Protein AF-A0A2V7KDR7-F1 (afdb_monomer)

Nearest PDB structures (foldseek):
  7ri5-assembly1_A  TM=3.656E-01  e=9.333E-01  Escherichia coli
  8gtn-assembly1_A  TM=2.653E-01  e=2.746E-01  Homo sapiens
  8jyw-assembly1_A  TM=2.760E-01  e=7.067E-01  Trichoplax adhaerens

Radius of gyration: 31.07 Å; Cα contacts (8 Å, |Δi|>4): 233; chains: 1; bounding box: 56×43×83 Å

Foldseek 3Di:
DDDPQQVKDFAAPDVVLVVQQVVVCVVPVPDPDGPDDTPDIDHDADPDPPDRDPDQDKDKDKDKDKDKDWDDPDLFKIKIKMKMKIWIATDQRFDWDPVQQPDWDADPVRDTDGDTRSDDDHTDIDMDIKIKMWGDPPSPNPDIDIDIDD

Mean predicted aligned error: 8.43 Å

Sequence (150 aa):
VFYPGAQSVYVFNSLADFYTAADSYLANPARTVSPVTLRRFQYRYANIPGLTEPVQPLDVLYSGAYVQDVWQPTQNLTLTGGLRVDVPTFKNTAYDNAVADTMTFRNANGAPIHYNSGALPGANLLWSPRLGFNYDVGGTHNTQIRGGTG

Secondary structure (DSSP, 8-state):
---TTTT-EEE-SSHHHHHHHHHHHHH-TT-SS-SS--SEEE-----STT-SS------EEEEEEEEEEEEEEETTEEEEEEEEEEEEEE-S-----HHHHT--EE-TTS-EE---TT-PPPP--EEEEEEEEEEETTSSSSSEEEEEE-

Structure (mmCIF, N/CA/C/O backbone):
data_AF-A0A2V7KDR7-F1
#
_entry.id   AF-A0A2V7KDR7-F1
#
loop_
_atom_site.group_PDB
_atom_site.id
_atom_site.type_symbol
_atom_site.label_atom_id
_atom_site.label_alt_id
_atom_site.label_comp_id
_atom_site.label_asym_id
_atom_site.label_entity_id
_atom_site.label_seq_id
_atom_site.pdbx_PDB_ins_code
_atom_site.Cartn_x
_atom_site.Cartn_y
_atom_site.Cartn_z
_atom_site.occupancy
_atom_site.B_iso_or_equiv
_atom_site.auth_seq_id
_atom_site.auth_comp_id
_atom_site.auth_asym_id
_atom_site.auth_atom_id
_atom_site.pdbx_PDB_model_num
ATOM 1 N N . VAL A 1 1 ? -1.018 4.415 -16.879 1.00 61.97 1 VAL A N 1
ATOM 2 C CA . VAL A 1 1 ? 0.114 4.598 -15.932 1.00 61.97 1 VAL A CA 1
ATOM 3 C C . VAL A 1 1 ? 1.196 5.434 -16.612 1.00 61.97 1 VAL A C 1
ATOM 5 O O . VAL A 1 1 ? 1.352 5.294 -17.815 1.00 61.97 1 VAL A O 1
ATOM 8 N N . PHE A 1 2 ? 1.901 6.327 -15.906 1.00 68.12 2 PHE A N 1
ATOM 9 C CA . PHE A 1 2 ? 3.007 7.105 -16.491 1.00 68.12 2 PHE A CA 1
ATOM 10 C C . PHE A 1 2 ? 4.346 6.402 -16.230 1.00 68.12 2 PHE A C 1
ATOM 12 O O . PHE A 1 2 ? 4.739 6.253 -15.076 1.00 68.12 2 PHE A O 1
ATOM 19 N N . TYR A 1 3 ? 5.046 5.972 -17.283 1.00 73.94 3 TYR A N 1
ATOM 20 C CA . TYR A 1 3 ? 6.364 5.333 -17.191 1.00 73.94 3 TYR A CA 1
ATOM 21 C C . TYR A 1 3 ? 7.352 6.021 -18.158 1.00 73.94 3 TYR A C 1
ATOM 23 O O . TYR A 1 3 ? 7.406 5.711 -19.353 1.00 73.94 3 TYR A O 1
ATOM 31 N N . PRO A 1 4 ? 8.120 7.017 -17.669 1.00 68.12 4 PRO A N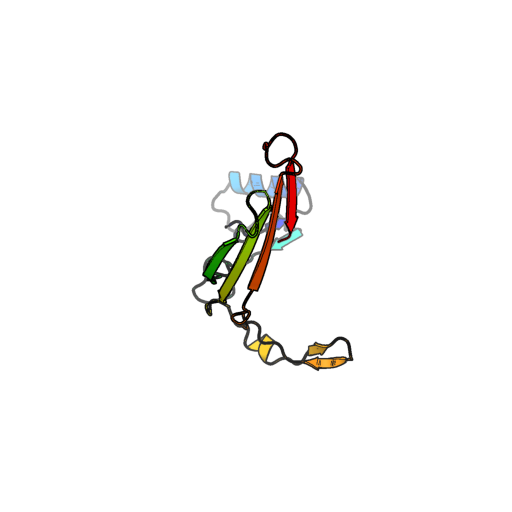 1
ATOM 32 C CA . PRO A 1 4 ? 8.936 7.876 -18.519 1.00 68.12 4 PRO A CA 1
ATOM 33 C C . PRO A 1 4 ? 10.061 7.094 -19.210 1.00 68.12 4 PRO A C 1
ATOM 35 O O . PRO A 1 4 ? 10.789 6.310 -18.592 1.00 68.12 4 PRO A O 1
ATOM 38 N N . GLY A 1 5 ? 10.229 7.357 -20.506 1.00 71.44 5 GLY A N 1
ATOM 39 C CA . GLY A 1 5 ? 11.246 6.725 -21.349 1.00 71.44 5 GLY A CA 1
ATOM 40 C C . GLY A 1 5 ? 10.772 5.514 -22.154 1.00 71.44 5 GLY A C 1
ATOM 41 O O . GLY A 1 5 ? 11.575 4.974 -22.910 1.00 71.44 5 GLY A O 1
ATOM 42 N N . ALA A 1 6 ? 9.494 5.124 -22.069 1.00 70.56 6 ALA A N 1
ATOM 43 C CA . ALA A 1 6 ? 8.913 4.166 -23.018 1.00 70.56 6 ALA A CA 1
ATOM 44 C C . ALA A 1 6 ? 8.885 4.681 -24.461 1.00 70.56 6 ALA A C 1
ATOM 46 O O . ALA A 1 6 ? 9.039 3.911 -25.401 1.00 70.56 6 ALA A O 1
ATOM 47 N N . GLN A 1 7 ? 8.765 5.998 -24.638 1.00 73.88 7 GLN A N 1
ATOM 48 C CA . GLN A 1 7 ? 8.876 6.665 -25.940 1.00 73.88 7 GLN A CA 1
ATOM 49 C C . GLN A 1 7 ? 10.316 7.102 -26.257 1.00 73.88 7 GLN A C 1
ATOM 51 O O . GLN A 1 7 ? 10.543 7.945 -27.119 1.00 73.88 7 GLN A O 1
ATOM 56 N N . SER A 1 8 ? 11.298 6.498 -25.582 1.00 85.94 8 SER A N 1
ATOM 57 C CA . SER A 1 8 ? 12.709 6.891 -25.579 1.00 85.94 8 SER A CA 1
ATOM 58 C C . SER A 1 8 ? 12.993 8.241 -24.909 1.00 85.94 8 SER A C 1
ATOM 60 O O . SER A 1 8 ? 12.114 9.072 -24.694 1.00 85.94 8 SER A O 1
ATOM 62 N N . VAL A 1 9 ? 14.255 8.455 -24.538 1.00 90.25 9 VAL A N 1
ATOM 63 C CA . VAL A 1 9 ? 14.769 9.728 -24.017 1.00 90.25 9 VAL A CA 1
ATOM 64 C C . VAL A 1 9 ? 15.900 10.199 -24.917 1.00 90.25 9 VAL A C 1
ATOM 66 O O . VAL A 1 9 ? 16.889 9.485 -25.100 1.00 90.25 9 VAL A O 1
ATOM 69 N N . TYR A 1 10 ? 15.765 11.422 -25.421 1.00 91.62 10 TYR A N 1
ATOM 70 C CA . TYR A 1 10 ? 16.745 12.087 -26.269 1.00 91.62 10 TYR A CA 1
ATOM 71 C C . TYR A 1 10 ? 17.389 13.230 -25.493 1.00 91.62 10 TYR A C 1
ATOM 73 O O . TYR A 1 10 ? 16.699 14.085 -24.940 1.00 91.62 10 TYR A O 1
ATOM 81 N N . VAL A 1 11 ? 18.717 13.243 -25.437 1.00 94.56 11 VAL A N 1
ATOM 82 C CA . VAL A 1 11 ? 19.484 14.312 -24.798 1.00 94.56 11 VAL A CA 1
ATOM 83 C C . VAL A 1 11 ? 20.486 14.853 -25.806 1.00 94.56 11 VAL A C 1
ATOM 85 O O . VAL A 1 11 ? 21.353 14.119 -26.277 1.00 94.56 11 VAL A O 1
ATOM 88 N N . PHE A 1 12 ? 20.375 16.141 -26.106 1.00 96.81 12 PHE A N 1
ATOM 89 C CA . PHE A 1 12 ? 21.250 16.865 -27.027 1.00 96.81 12 PHE A CA 1
ATOM 90 C C . PHE A 1 12 ? 22.452 17.462 -26.281 1.00 96.81 12 PHE A C 1
ATOM 92 O O . PHE A 1 12 ? 22.389 17.645 -25.060 1.00 96.81 12 PHE A O 1
ATOM 99 N N . ASN A 1 13 ? 23.554 17.740 -26.987 1.00 96.94 13 ASN A N 1
ATOM 100 C CA . ASN A 1 13 ? 24.709 18.413 -26.374 1.00 96.94 13 ASN A CA 1
ATOM 101 C C . ASN A 1 13 ? 24.453 19.910 -26.187 1.00 96.94 13 ASN A C 1
ATOM 103 O O . ASN A 1 13 ? 24.996 20.518 -25.268 1.00 96.94 13 ASN A O 1
ATOM 107 N N . SER A 1 14 ? 23.618 20.493 -27.047 1.00 97.44 14 SER A N 1
ATOM 108 C CA . SER A 1 14 ? 23.302 21.915 -27.060 1.00 97.44 14 SER A CA 1
ATOM 109 C C . SER A 1 14 ? 21.874 22.160 -27.557 1.00 97.44 14 SER A C 1
ATOM 111 O O . SER A 1 14 ? 21.230 21.273 -28.122 1.00 97.44 14 SER A O 1
ATOM 113 N N . LEU A 1 15 ? 21.380 23.387 -27.374 1.00 96.75 15 LEU A N 1
ATOM 114 C CA . LEU A 1 15 ? 20.115 23.817 -27.970 1.00 96.75 15 LEU A CA 1
ATOM 115 C C . LEU A 1 15 ? 20.216 23.936 -29.505 1.00 96.75 15 LEU A C 1
ATOM 117 O O . LEU A 1 15 ? 19.246 23.664 -30.204 1.00 96.75 15 LEU A O 1
ATOM 121 N N . ALA A 1 16 ? 21.396 24.275 -30.036 1.00 97.75 16 ALA A N 1
ATOM 122 C CA . ALA A 1 16 ? 21.635 24.325 -31.477 1.00 97.75 16 ALA A CA 1
ATOM 123 C C . ALA A 1 16 ? 21.521 22.932 -32.125 1.00 97.75 16 ALA A C 1
ATOM 125 O O . ALA A 1 16 ? 20.920 22.800 -33.192 1.00 97.75 16 ALA A O 1
ATOM 126 N N . ASP A 1 17 ? 22.015 21.884 -31.456 1.00 97.50 17 ASP A N 1
ATOM 127 C CA . ASP A 1 17 ? 21.868 20.495 -31.913 1.00 97.50 17 ASP A CA 1
ATOM 128 C C . ASP A 1 17 ? 20.388 20.091 -31.956 1.00 97.50 17 ASP A C 1
ATOM 130 O O . ASP A 1 17 ? 19.953 19.420 -32.892 1.00 97.50 17 ASP A O 1
ATOM 134 N N . PHE A 1 18 ? 19.609 20.511 -30.950 1.00 96.56 18 PHE A N 1
ATOM 135 C CA . PHE A 1 18 ? 18.169 20.263 -30.906 1.00 96.56 18 PHE A CA 1
ATOM 136 C C . PHE A 1 18 ? 17.452 20.914 -32.094 1.00 96.56 18 PHE A C 1
ATOM 138 O O . PHE A 1 18 ? 16.729 20.217 -32.806 1.00 96.56 18 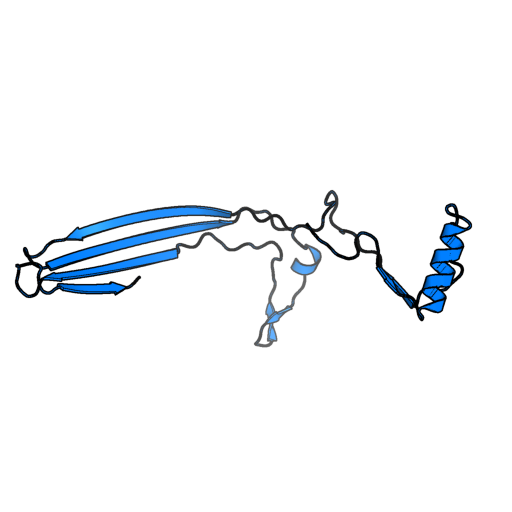PHE A O 1
ATOM 145 N N . TYR A 1 19 ? 17.690 22.205 -32.353 1.00 97.56 19 TYR A N 1
ATOM 146 C CA . TYR A 1 19 ? 17.083 22.890 -33.500 1.00 97.56 19 TYR A CA 1
ATOM 147 C C . TYR A 1 19 ? 17.510 22.262 -34.829 1.00 97.56 19 TYR A C 1
ATOM 149 O O . TYR A 1 19 ? 16.655 21.936 -35.643 1.00 97.56 19 TYR A O 1
ATOM 157 N N . THR A 1 20 ? 18.797 21.945 -35.000 1.00 97.25 20 THR A N 1
ATOM 158 C CA . THR A 1 20 ? 19.299 21.263 -36.208 1.00 97.25 20 THR A CA 1
ATOM 159 C C . THR A 1 20 ? 18.579 19.928 -36.451 1.00 97.25 20 THR A C 1
ATOM 161 O O . THR A 1 20 ? 18.177 19.608 -37.574 1.00 97.25 20 THR A O 1
ATOM 164 N N . ALA A 1 21 ? 18.369 19.132 -35.398 1.00 95.75 21 ALA A N 1
ATOM 165 C CA . ALA A 1 21 ? 17.648 17.864 -35.498 1.00 95.75 21 ALA A CA 1
ATOM 166 C C . ALA A 1 21 ? 16.146 18.039 -35.783 1.00 95.75 21 ALA A C 1
ATOM 168 O O . ALA A 1 21 ? 15.572 17.226 -36.518 1.00 95.75 21 ALA A O 1
ATOM 169 N N . ALA A 1 22 ? 15.516 19.067 -35.209 1.00 95.06 22 ALA A N 1
ATOM 170 C CA . ALA A 1 22 ? 14.103 19.378 -35.404 1.00 95.06 22 ALA A CA 1
ATOM 171 C C . ALA A 1 22 ? 13.834 19.915 -36.818 1.00 95.06 22 ALA A C 1
ATOM 173 O O . ALA A 1 22 ? 12.997 19.362 -37.530 1.00 95.06 22 ALA A O 1
ATOM 174 N N . ASP A 1 23 ? 14.608 20.900 -37.269 1.00 97.19 23 ASP A N 1
ATOM 175 C CA . ASP A 1 23 ? 14.464 21.517 -38.590 1.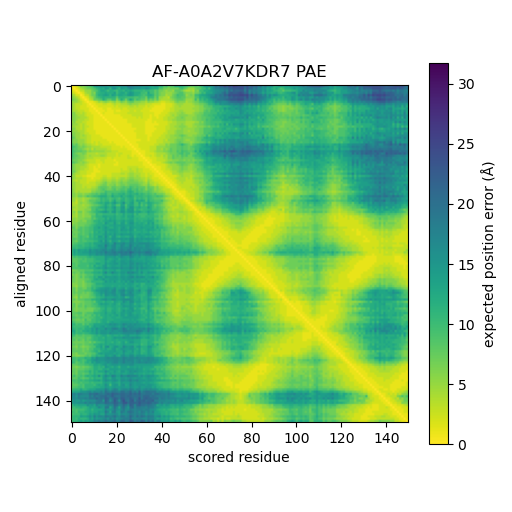00 97.19 23 ASP A CA 1
ATOM 176 C C . ASP A 1 23 ? 14.714 20.500 -39.708 1.00 97.19 23 ASP A C 1
ATOM 178 O O . ASP A 1 23 ? 13.965 20.440 -40.683 1.00 97.19 23 ASP A O 1
ATOM 182 N N . SER A 1 24 ? 15.702 19.610 -39.537 1.00 95.75 24 SER A N 1
ATOM 183 C CA . SER A 1 24 ? 15.939 18.523 -40.499 1.00 95.75 24 SER A CA 1
ATOM 184 C C . SER A 1 24 ? 14.770 17.535 -40.603 1.00 95.75 24 SER A C 1
ATOM 186 O O . SER A 1 24 ? 14.534 16.985 -41.677 1.00 95.75 24 SER A O 1
ATOM 188 N N . TYR A 1 25 ? 14.027 17.303 -39.511 1.00 94.62 25 TYR A N 1
ATOM 189 C CA . TYR A 1 25 ? 12.810 16.486 -39.539 1.00 94.62 25 TYR A CA 1
ATOM 190 C C . TYR A 1 25 ? 11.653 17.224 -40.216 1.00 94.62 25 TYR A C 1
ATOM 192 O O . TYR A 1 25 ? 10.946 16.625 -41.018 1.00 94.62 25 TYR A O 1
ATOM 200 N N . LEU A 1 26 ? 11.482 18.522 -39.944 1.00 96.31 26 LEU A N 1
ATOM 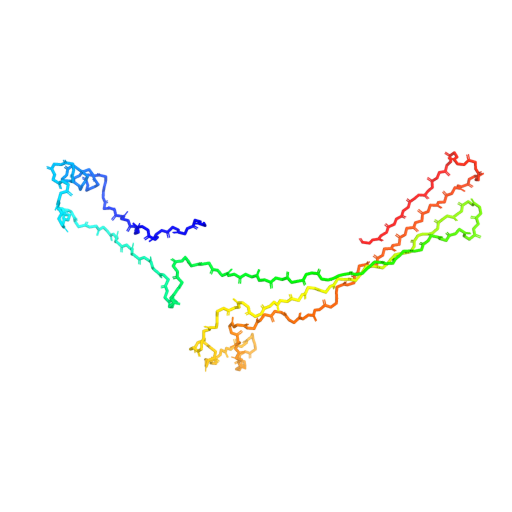201 C CA . LEU A 1 26 ? 10.452 19.333 -40.6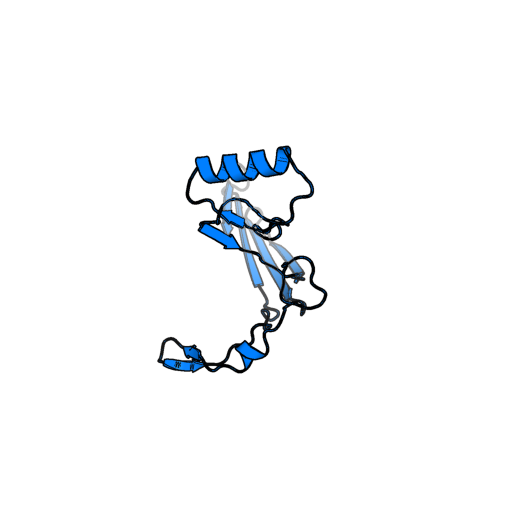00 1.00 96.31 26 LEU A CA 1
ATOM 202 C C . LEU A 1 26 ? 10.673 19.418 -42.118 1.00 96.31 26 LEU A C 1
ATOM 204 O O . LEU A 1 26 ? 9.711 19.348 -42.879 1.00 96.31 26 LEU A O 1
ATOM 208 N N . ALA A 1 27 ? 11.931 19.513 -42.558 1.00 96.94 27 ALA A N 1
ATOM 209 C CA . ALA A 1 27 ? 12.292 19.525 -43.974 1.00 96.94 27 ALA A CA 1
ATOM 210 C C . ALA A 1 27 ? 12.125 18.153 -44.656 1.00 96.94 27 ALA A C 1
ATOM 212 O O . ALA A 1 27 ? 11.805 18.090 -45.842 1.00 96.94 27 ALA A O 1
ATOM 213 N N . ASN A 1 28 ? 12.345 17.054 -43.927 1.00 96.19 28 ASN A N 1
ATOM 214 C CA . ASN A 1 28 ? 12.158 15.693 -44.428 1.00 96.19 28 ASN A CA 1
ATOM 215 C C . ASN A 1 28 ? 11.615 14.761 -43.327 1.00 96.19 28 ASN A C 1
ATOM 217 O O . ASN A 1 28 ? 12.399 14.097 -42.633 1.00 96.19 28 ASN A O 1
ATOM 221 N N . PRO A 1 29 ? 10.280 14.637 -43.208 1.00 94.12 29 PRO A N 1
ATOM 222 C CA . PRO A 1 29 ? 9.661 13.765 -42.210 1.00 94.12 29 PRO A CA 1
ATOM 223 C C . PRO A 1 29 ? 9.980 12.273 -42.394 1.00 94.12 29 PRO A C 1
ATOM 225 O O . PRO A 1 29 ? 9.841 11.499 -41.453 1.00 94.12 29 PRO A O 1
ATOM 228 N N . ALA A 1 30 ? 10.432 11.857 -43.584 1.00 95.56 30 ALA A N 1
ATOM 229 C CA . ALA A 1 30 ? 10.782 10.470 -43.892 1.00 95.56 30 ALA A CA 1
ATOM 230 C C . ALA A 1 30 ? 12.242 10.109 -43.545 1.00 95.56 30 ALA A C 1
ATOM 232 O O . ALA A 1 30 ? 12.710 9.022 -43.895 1.00 95.56 30 ALA A O 1
ATOM 233 N N . ARG A 1 31 ? 12.999 11.000 -42.885 1.00 92.25 31 ARG A N 1
ATOM 234 C CA . ARG A 1 31 ? 14.405 10.737 -42.540 1.00 92.25 31 ARG A CA 1
ATOM 235 C C . ARG A 1 31 ? 14.552 9.556 -41.574 1.00 92.25 31 ARG A C 1
ATOM 237 O O . ARG A 1 31 ? 13.848 9.462 -40.574 1.00 92.25 31 ARG A O 1
ATOM 244 N N . THR A 1 32 ? 15.543 8.703 -41.822 1.00 92.25 32 THR A N 1
ATOM 245 C CA . THR A 1 32 ? 15.858 7.538 -40.972 1.00 92.25 32 THR A CA 1
ATOM 246 C C . THR A 1 32 ? 17.030 7.775 -40.016 1.00 92.25 32 THR A C 1
ATOM 248 O O . THR A 1 32 ? 17.239 6.991 -39.094 1.00 92.25 32 THR A O 1
ATOM 251 N N . VAL A 1 33 ? 17.784 8.866 -40.195 1.00 90.62 33 VAL A N 1
ATOM 252 C CA . VAL A 1 33 ? 18.946 9.232 -39.367 1.00 90.62 33 VAL A CA 1
ATOM 253 C C . VAL A 1 33 ? 18.885 10.699 -38.937 1.00 90.62 33 VAL A C 1
ATOM 255 O O . VAL A 1 33 ? 18.261 11.534 -39.594 1.00 90.62 33 VAL A O 1
ATOM 258 N N . SER A 1 34 ? 19.489 11.010 -37.789 1.00 91.44 34 SER A N 1
ATOM 259 C CA . SER A 1 34 ? 19.652 12.379 -37.277 1.00 91.44 34 SER A CA 1
ATOM 260 C C . SER A 1 34 ? 20.938 13.000 -37.826 1.00 91.44 34 SER A C 1
ATOM 262 O O . SER A 1 34 ? 21.952 12.305 -37.844 1.00 91.44 34 SER A O 1
ATOM 264 N N . PRO A 1 35 ? 20.942 14.288 -38.225 1.00 94.81 35 PRO A N 1
ATOM 265 C CA . PRO A 1 35 ? 22.161 14.973 -38.667 1.00 94.81 35 PRO A CA 1
ATOM 266 C C . PRO A 1 35 ? 23.111 15.323 -37.511 1.00 94.81 35 PRO A C 1
ATOM 268 O O . PRO A 1 35 ? 24.246 15.720 -37.750 1.00 94.81 35 PRO A O 1
ATOM 271 N N . VAL A 1 36 ? 22.652 15.194 -36.262 1.00 96.19 36 VAL A N 1
ATOM 272 C CA . VAL A 1 36 ? 23.452 15.441 -35.055 1.00 96.19 36 VAL A CA 1
ATOM 273 C C . VAL A 1 36 ? 23.609 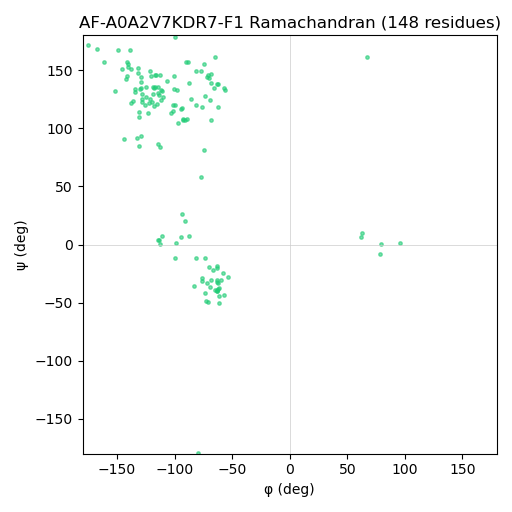14.169 -34.233 1.00 96.19 36 VAL A C 1
ATOM 275 O O . VAL A 1 36 ? 22.677 13.362 -34.127 1.00 96.19 36 VAL A O 1
ATOM 278 N N . THR A 1 37 ? 24.769 14.035 -33.592 1.00 95.06 37 THR A N 1
ATOM 279 C CA . THR A 1 37 ? 25.048 12.978 -32.616 1.00 95.06 37 THR A CA 1
ATOM 280 C C . THR A 1 37 ? 24.470 13.362 -31.259 1.00 95.06 37 THR A C 1
ATOM 282 O O . THR A 1 37 ? 24.841 14.375 -30.669 1.00 95.06 37 THR A O 1
ATOM 285 N N . LEU A 1 38 ? 23.565 12.537 -30.738 1.00 93.81 38 LEU A N 1
ATOM 286 C CA . LEU A 1 38 ? 22.958 12.752 -29.426 1.00 93.81 38 LEU A CA 1
ATOM 287 C C . LEU A 1 38 ? 23.981 12.523 -28.307 1.00 93.81 38 LEU A C 1
ATOM 289 O O . LEU A 1 38 ? 24.753 11.569 -28.355 1.00 93.81 38 LEU A O 1
ATOM 293 N N . ARG A 1 39 ? 23.906 13.328 -27.242 1.00 95.69 39 ARG A N 1
ATOM 294 C CA . ARG A 1 39 ? 24.659 13.089 -26.000 1.00 95.69 39 ARG A CA 1
ATOM 295 C C . ARG A 1 39 ? 24.230 11.785 -25.335 1.00 95.69 39 ARG A C 1
ATOM 297 O O . ARG A 1 39 ? 25.039 11.071 -24.753 1.00 95.69 39 ARG A O 1
ATOM 304 N N . ARG A 1 40 ? 22.922 11.510 -25.360 1.00 92.69 40 ARG A N 1
ATOM 305 C CA . ARG A 1 40 ? 22.342 10.283 -24.815 1.00 92.69 40 ARG A CA 1
ATOM 306 C C . ARG A 1 40 ? 21.064 9.927 -25.556 1.00 92.69 40 ARG A C 1
ATOM 308 O O . ARG A 1 40 ? 20.166 10.757 -25.682 1.00 92.69 40 ARG A O 1
ATOM 315 N N . PHE A 1 41 ? 20.977 8.666 -25.951 1.00 90.69 41 PHE A N 1
ATOM 316 C CA . PHE A 1 41 ? 19.740 8.006 -26.336 1.00 90.69 41 PHE A CA 1
ATOM 317 C C . PHE A 1 41 ? 19.461 6.899 -25.320 1.00 90.69 41 PHE A C 1
ATOM 319 O O . PHE A 1 41 ? 20.360 6.128 -24.983 1.00 90.69 41 PHE A O 1
ATOM 326 N N . GLN A 1 42 ? 18.244 6.845 -24.785 1.00 90.94 42 GLN A N 1
ATOM 327 C CA . GLN A 1 42 ? 17.813 5.746 -23.920 1.00 90.94 42 GLN A CA 1
ATOM 328 C C . GLN A 1 42 ? 16.499 5.193 -24.440 1.00 90.94 42 GLN A C 1
ATOM 330 O O . GLN A 1 42 ? 15.551 5.953 -24.608 1.00 90.94 42 GLN A O 1
ATOM 335 N N . TYR A 1 43 ? 16.438 3.879 -24.613 1.00 85.31 43 TYR A N 1
ATOM 336 C CA . TYR A 1 43 ? 15.210 3.143 -24.873 1.00 85.31 43 TYR A CA 1
ATOM 337 C C . TYR A 1 43 ? 14.965 2.183 -23.712 1.00 85.31 43 TYR A C 1
ATOM 339 O O . TYR A 1 43 ? 15.903 1.551 -23.219 1.00 85.31 43 TYR A O 1
ATOM 347 N N . ARG A 1 44 ? 13.725 2.120 -23.231 1.00 83.88 44 ARG A N 1
ATOM 348 C CA . ARG A 1 44 ? 13.328 1.265 -22.110 1.00 83.88 44 ARG A CA 1
ATOM 349 C C . ARG A 1 44 ? 12.115 0.455 -22.524 1.00 83.88 44 ARG A C 1
ATOM 351 O O . ARG A 1 44 ? 11.172 1.008 -23.079 1.00 83.88 44 ARG A O 1
ATOM 358 N N . TYR A 1 45 ? 12.142 -0.831 -22.211 1.00 81.06 45 TYR A N 1
ATOM 359 C CA . TYR A 1 45 ? 11.056 -1.763 -22.480 1.00 81.06 45 TYR A CA 1
ATOM 360 C C . TYR A 1 45 ? 10.909 -2.737 -21.308 1.00 81.06 45 TYR A C 1
ATOM 362 O O . TYR A 1 45 ? 11.845 -2.924 -20.525 1.00 81.06 45 TYR A O 1
ATOM 370 N N . ALA A 1 46 ? 9.722 -3.327 -21.167 1.00 83.31 46 ALA A N 1
ATOM 371 C CA . ALA A 1 46 ? 9.475 -4.367 -20.179 1.00 83.31 46 ALA A CA 1
ATOM 372 C C . ALA A 1 46 ? 10.139 -5.677 -20.631 1.00 83.31 46 ALA A C 1
ATOM 374 O O . ALA A 1 46 ? 9.912 -6.139 -21.745 1.00 83.31 46 ALA A O 1
ATOM 375 N N . ASN A 1 47 ? 10.949 -6.284 -19.763 1.00 83.69 47 ASN A N 1
ATOM 376 C CA . ASN A 1 47 ? 11.648 -7.542 -20.049 1.00 83.69 47 ASN A CA 1
ATOM 377 C C . ASN A 1 47 ? 10.862 -8.784 -19.574 1.00 83.69 47 ASN A C 1
ATOM 379 O O . ASN A 1 47 ? 11.450 -9.809 -19.241 1.00 83.69 47 ASN A O 1
ATOM 383 N N . ILE A 1 48 ? 9.534 -8.679 -19.481 1.00 84.38 48 ILE A N 1
ATOM 384 C CA . ILE A 1 48 ? 8.644 -9.762 -19.046 1.00 84.38 48 ILE A CA 1
ATOM 385 C C . ILE A 1 48 ? 7.745 -10.133 -20.237 1.00 84.38 48 ILE A C 1
ATOM 387 O O . ILE A 1 48 ? 7.032 -9.259 -20.737 1.00 84.38 48 ILE A O 1
ATOM 391 N N . PRO A 1 49 ? 7.765 -11.391 -20.723 1.00 84.44 49 PRO A N 1
ATOM 392 C CA . PRO A 1 49 ? 6.945 -11.808 -21.859 1.00 84.44 49 PRO A CA 1
ATOM 393 C C . PRO A 1 49 ? 5.451 -11.543 -21.637 1.00 84.44 49 PRO A C 1
ATOM 395 O O . PRO A 1 49 ? 4.903 -11.875 -20.591 1.00 84.44 49 PRO A O 1
ATOM 398 N N . GLY A 1 50 ? 4.786 -10.950 -22.632 1.00 84.69 50 GLY A N 1
ATOM 399 C CA . GLY A 1 50 ? 3.355 -10.623 -22.571 1.00 84.69 50 GLY A CA 1
ATOM 400 C C . GLY A 1 50 ? 3.010 -9.363 -21.768 1.00 84.69 50 GLY A C 1
ATOM 401 O O . GLY A 1 50 ? 1.873 -8.901 -21.845 1.00 84.69 50 GLY A O 1
ATOM 402 N N . LEU A 1 51 ? 3.972 -8.767 -21.056 1.00 84.06 51 LEU A N 1
ATOM 403 C CA . LEU A 1 51 ? 3.766 -7.536 -20.302 1.00 84.06 51 LEU A CA 1
ATOM 404 C C . LEU A 1 51 ? 4.096 -6.316 -21.173 1.00 84.06 51 LEU A C 1
ATOM 406 O O . LEU A 1 51 ? 5.258 -6.031 -21.456 1.00 84.06 51 LEU A O 1
ATOM 410 N N . THR A 1 52 ? 3.070 -5.589 -21.608 1.00 81.50 52 THR A N 1
ATOM 411 C CA . THR A 1 52 ? 3.229 -4.381 -22.437 1.00 81.50 52 THR A CA 1
ATOM 412 C C . THR A 1 52 ? 3.524 -3.135 -21.607 1.00 81.50 52 THR A C 1
ATOM 414 O O . THR A 1 52 ? 4.313 -2.287 -22.021 1.00 81.50 52 THR A O 1
ATOM 417 N N . GLU A 1 53 ? 2.934 -3.037 -20.416 1.00 83.00 53 GLU A N 1
ATOM 418 C CA . GLU A 1 53 ? 3.167 -1.950 -19.467 1.00 83.00 53 GLU A CA 1
ATOM 419 C C . GLU A 1 53 ? 3.903 -2.480 -18.233 1.00 83.00 53 GLU A C 1
ATOM 421 O O . GLU A 1 53 ? 3.468 -3.484 -17.674 1.00 83.00 53 GLU A O 1
ATOM 426 N N . PRO A 1 54 ? 4.972 -1.821 -17.749 1.00 80.38 54 PRO A N 1
ATOM 427 C CA . PRO A 1 54 ? 5.748 -2.280 -16.596 1.00 80.38 54 PRO A CA 1
ATOM 428 C C . PRO A 1 54 ? 5.018 -1.991 -15.271 1.00 80.38 54 PRO A C 1
ATOM 430 O O . PRO A 1 54 ? 5.518 -1.272 -14.406 1.00 80.38 54 PRO A O 1
ATOM 433 N N . VAL A 1 55 ? 3.803 -2.514 -15.131 1.00 83.75 55 VAL A N 1
ATOM 434 C CA . VAL A 1 55 ? 2.969 -2.414 -13.934 1.00 83.75 55 VAL A CA 1
ATOM 435 C C . VAL A 1 55 ? 3.059 -3.714 -13.148 1.00 83.75 55 VAL A C 1
ATOM 437 O O . VAL A 1 55 ? 2.956 -4.796 -13.720 1.00 83.75 55 VAL A O 1
ATOM 440 N N . GLN A 1 56 ? 3.241 -3.604 -11.833 1.00 84.25 56 GLN A N 1
ATOM 441 C CA . GLN A 1 56 ? 3.105 -4.736 -10.921 1.00 84.25 56 GLN A CA 1
ATOM 442 C C . GLN A 1 56 ? 1.661 -4.762 -10.405 1.00 84.25 56 GLN A C 1
ATOM 444 O O . GLN A 1 56 ? 1.301 -3.872 -9.627 1.00 84.25 56 GLN A O 1
ATOM 449 N N . PRO A 1 57 ? 0.816 -5.716 -10.832 1.00 86.50 57 PRO A N 1
ATOM 450 C CA . PRO A 1 57 ? -0.504 -5.874 -10.245 1.00 86.50 57 PRO A CA 1
ATOM 451 C C . PRO A 1 57 ? -0.381 -6.378 -8.803 1.00 86.50 57 PRO A C 1
ATOM 453 O O . PRO A 1 57 ? 0.424 -7.257 -8.492 1.00 86.50 57 PRO A O 1
ATOM 456 N N . LEU A 1 58 ? -1.204 -5.826 -7.914 1.00 91.06 58 LEU A N 1
ATOM 457 C CA . LEU A 1 58 ? -1.292 -6.260 -6.526 1.00 91.06 58 LEU A CA 1
ATOM 458 C C . LEU A 1 58 ? -2.754 -6.475 -6.157 1.00 91.06 58 LEU A C 1
ATOM 460 O O . LEU A 1 58 ? -3.511 -5.516 -6.007 1.00 91.06 58 LEU A O 1
ATOM 464 N N . ASP A 1 59 ? -3.120 -7.737 -5.970 1.00 92.69 59 ASP A N 1
ATOM 465 C CA . ASP A 1 59 ? -4.450 -8.118 -5.513 1.00 92.69 59 ASP A CA 1
ATOM 466 C C . ASP A 1 59 ? -4.425 -8.417 -4.015 1.00 92.69 59 ASP A C 1
ATOM 468 O O . ASP A 1 59 ? -3.764 -9.356 -3.558 1.00 92.69 59 ASP A O 1
ATOM 472 N N . VAL A 1 60 ? -5.212 -7.658 -3.253 1.00 94.75 60 VAL A N 1
ATOM 473 C CA . VAL A 1 60 ? -5.365 -7.854 -1.808 1.00 94.75 60 VAL A CA 1
ATOM 474 C C . VAL A 1 60 ? -6.838 -8.024 -1.469 1.00 94.75 60 VAL A C 1
ATOM 476 O O . VAL A 1 60 ? -7.670 -7.185 -1.814 1.00 94.75 60 VAL A O 1
ATOM 479 N N . LEU A 1 61 ? -7.162 -9.109 -0.769 1.00 95.38 61 LEU A N 1
ATOM 480 C CA . LEU A 1 61 ? -8.468 -9.308 -0.158 1.00 95.38 61 LEU A CA 1
ATOM 481 C C . LEU A 1 61 ? -8.423 -8.819 1.289 1.00 95.38 61 LEU A C 1
ATOM 483 O O . LEU A 1 61 ? -7.702 -9.383 2.109 1.00 95.38 61 LEU A O 1
ATOM 487 N N . TYR A 1 62 ? -9.228 -7.810 1.611 1.00 94.88 62 TYR A N 1
ATOM 488 C CA . TYR A 1 62 ? -9.413 -7.338 2.981 1.00 94.88 62 TYR A CA 1
ATOM 489 C C . TYR A 1 62 ? -10.674 -7.961 3.571 1.00 94.88 62 TYR A C 1
ATOM 491 O O . TYR A 1 62 ? -11.788 -7.562 3.235 1.00 94.88 62 TYR A O 1
ATOM 499 N N . SER A 1 63 ? -10.494 -8.949 4.444 1.00 96.69 63 SER A N 1
ATOM 500 C CA . SER A 1 63 ? -11.588 -9.511 5.243 1.00 96.69 63 SER A CA 1
ATOM 501 C C . SER A 1 63 ? -11.536 -8.924 6.646 1.00 96.69 63 SER A C 1
ATOM 503 O O . SER A 1 63 ? -10.448 -8.704 7.166 1.00 96.69 63 SER A O 1
ATOM 505 N N . GLY A 1 64 ? -12.678 -8.688 7.283 1.00 96.81 64 GLY A N 1
ATOM 506 C CA . GLY A 1 64 ? -12.682 -8.180 8.649 1.00 96.81 64 GLY A CA 1
ATOM 507 C C . GLY A 1 64 ? -14.003 -8.395 9.364 1.00 96.81 64 GLY A C 1
ATOM 508 O O . GLY A 1 64 ? -15.051 -8.546 8.735 1.00 96.81 64 GLY A O 1
ATOM 509 N N . ALA A 1 65 ? -13.936 -8.405 10.690 1.00 98.00 65 ALA A N 1
ATOM 510 C CA . ALA A 1 65 ? -15.083 -8.530 11.575 1.00 98.00 65 ALA A CA 1
ATOM 511 C C . ALA A 1 65 ? -15.016 -7.464 12.671 1.00 98.00 65 ALA A C 1
ATOM 513 O O . ALA A 1 65 ? -13.937 -7.057 13.109 1.00 98.00 65 ALA A O 1
ATOM 514 N N . TYR A 1 66 ? -16.185 -7.008 13.111 1.00 97.81 66 TYR A N 1
ATOM 515 C CA . TYR A 1 66 ? -16.313 -6.029 14.179 1.00 97.81 66 TYR A CA 1
ATOM 516 C C . TYR A 1 66 ? -17.391 -6.455 15.162 1.00 97.81 66 TYR A C 1
ATOM 518 O O . TYR A 1 66 ? -18.493 -6.818 14.753 1.00 97.81 66 TYR A O 1
ATOM 526 N N . VAL A 1 67 ? -17.075 -6.364 16.449 1.00 98.44 67 VAL A N 1
ATOM 527 C CA . VAL A 1 67 ? -18.032 -6.523 17.540 1.00 98.44 67 VAL A CA 1
ATOM 528 C C . VAL A 1 67 ? -17.892 -5.343 18.491 1.00 98.44 67 VAL A C 1
ATOM 530 O O . VAL A 1 67 ? -16.782 -4.881 18.757 1.00 98.44 67 VAL A O 1
ATOM 533 N N . GLN A 1 68 ? -19.016 -4.840 18.986 1.00 98.44 68 GLN A N 1
ATOM 534 C CA . GLN A 1 68 ? -19.054 -3.799 20.001 1.00 98.44 68 GLN A CA 1
ATOM 535 C C . GLN A 1 68 ? -20.193 -4.079 20.964 1.00 98.44 68 GLN A C 1
ATOM 537 O O . GLN A 1 68 ? -21.274 -4.480 20.538 1.00 98.44 68 GLN A O 1
ATOM 542 N N . ASP A 1 69 ? -19.944 -3.801 22.233 1.00 98.38 69 ASP A N 1
ATOM 543 C CA . ASP A 1 69 ? -20.948 -3.769 23.276 1.00 98.38 69 ASP A CA 1
ATOM 544 C C . ASP A 1 69 ? -20.982 -2.391 23.948 1.00 98.38 69 ASP A C 1
ATOM 546 O O . ASP A 1 69 ? -19.973 -1.673 24.018 1.00 98.38 69 ASP A O 1
ATOM 550 N N . VAL A 1 70 ? -22.169 -2.019 24.417 1.00 98.25 70 VAL A N 1
ATOM 551 C CA . VAL A 1 70 ? -22.405 -0.803 25.191 1.00 98.25 70 VAL A CA 1
ATOM 552 C C . VAL A 1 70 ? -23.032 -1.221 26.506 1.00 98.25 70 VAL A C 1
ATOM 554 O O . VAL A 1 70 ? -24.173 -1.673 26.557 1.00 98.25 70 VAL A O 1
ATOM 557 N N . TRP A 1 71 ? -22.284 -1.020 27.579 1.00 98.12 71 TRP A N 1
ATOM 558 C CA . TRP A 1 71 ? -22.679 -1.413 28.915 1.00 98.12 71 TRP A CA 1
ATOM 559 C C . TRP A 1 71 ? -22.967 -0.187 29.775 1.00 98.12 71 TRP A C 1
ATOM 561 O O . TRP A 1 71 ? -22.182 0.758 29.833 1.00 98.12 71 TRP A O 1
ATOM 571 N N . GLN A 1 72 ? -24.099 -0.212 30.471 1.00 97.56 72 GLN A N 1
ATOM 572 C CA . GLN A 1 72 ? -24.496 0.815 31.428 1.00 97.56 72 GLN A CA 1
ATOM 573 C C . GLN A 1 72 ? -24.499 0.219 32.838 1.00 97.56 72 GLN A C 1
ATOM 575 O O . GLN A 1 72 ? -25.541 -0.242 33.305 1.00 97.56 72 GLN A O 1
ATOM 580 N N . PRO A 1 73 ? -23.340 0.171 33.524 1.00 94.81 73 PRO A N 1
ATOM 581 C CA . PRO A 1 73 ? -23.266 -0.326 34.900 1.00 94.81 73 PRO A CA 1
ATOM 582 C C . PRO A 1 73 ? -24.138 0.473 35.873 1.00 94.81 73 PRO A C 1
ATOM 584 O O . PRO A 1 73 ? -24.622 -0.070 36.863 1.00 94.81 73 PRO A O 1
ATOM 587 N N . THR A 1 74 ? -24.325 1.766 35.605 1.00 95.31 74 THR A N 1
ATOM 588 C CA . THR A 1 74 ? -25.178 2.672 36.376 1.00 95.31 74 THR A CA 1
ATOM 589 C C . THR A 1 74 ? -25.958 3.572 35.420 1.00 95.31 74 THR A C 1
ATOM 591 O O . THR A 1 74 ? -25.630 3.680 34.240 1.00 95.31 74 THR A O 1
ATOM 594 N N . GLN A 1 75 ? -26.973 4.276 35.926 1.00 94.12 75 GLN A N 1
ATOM 595 C CA . GLN A 1 75 ? -27.772 5.209 35.117 1.00 94.12 75 GLN A CA 1
ATOM 596 C C . GLN A 1 75 ? -26.962 6.396 34.569 1.00 94.12 75 GLN A C 1
ATOM 598 O O . GLN A 1 75 ? -27.385 7.037 33.613 1.00 94.12 75 GLN A O 1
ATOM 603 N N . ASN A 1 76 ? -25.809 6.690 35.170 1.00 96.44 76 ASN A N 1
ATOM 604 C CA . ASN A 1 76 ? -24.974 7.839 34.842 1.00 96.44 76 ASN A CA 1
ATOM 605 C C . ASN A 1 76 ? -23.605 7.466 34.249 1.00 96.44 76 ASN A C 1
ATOM 607 O O . ASN A 1 76 ? -22.794 8.353 33.994 1.00 96.44 76 ASN A O 1
ATOM 611 N N . LEU A 1 77 ? -23.334 6.180 34.011 1.00 97.19 77 LEU A N 1
ATOM 612 C CA . LEU A 1 77 ? -22.095 5.711 33.395 1.00 97.19 77 LEU A CA 1
ATOM 613 C C . LEU A 1 77 ? -22.416 4.790 32.223 1.00 97.19 77 LEU A C 1
ATOM 615 O O . LEU A 1 77 ? -23.067 3.763 32.380 1.00 97.19 77 LEU A O 1
ATOM 619 N N . THR A 1 78 ? -21.913 5.147 31.048 1.00 98.06 78 THR A N 1
ATOM 620 C CA . THR A 1 78 ? -21.908 4.293 29.861 1.00 98.06 78 THR A CA 1
ATOM 621 C C . THR A 1 78 ? -20.471 3.944 29.513 1.00 98.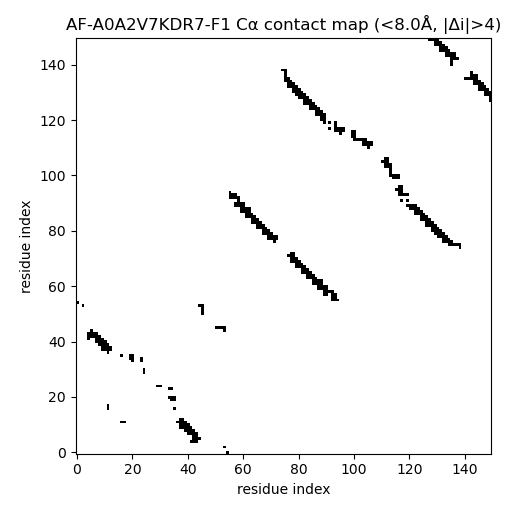06 78 THR A C 1
ATOM 623 O O . THR A 1 78 ? -19.624 4.829 29.388 1.00 98.06 78 THR A O 1
ATOM 626 N N . LEU A 1 79 ? -20.203 2.659 29.338 1.00 98.38 79 LEU A N 1
ATOM 627 C CA . LEU A 1 79 ? -18.936 2.112 28.881 1.00 98.38 79 LEU A CA 1
ATOM 628 C C . LEU A 1 79 ? -19.157 1.467 27.516 1.00 98.38 79 LEU A C 1
ATOM 630 O O . LEU A 1 79 ? -20.126 0.741 27.316 1.00 98.38 79 LEU A O 1
ATOM 634 N N . THR A 1 80 ? -18.254 1.721 26.580 1.00 98.44 80 THR A N 1
ATOM 635 C CA . THR A 1 80 ? -18.294 1.130 25.242 1.00 98.44 80 THR A CA 1
ATOM 636 C C . THR A 1 80 ? -17.025 0.326 25.035 1.00 98.44 80 THR A C 1
ATOM 638 O O . THR A 1 80 ? -15.924 0.871 25.133 1.00 98.44 80 THR A O 1
ATOM 641 N N . GLY A 1 81 ? -17.174 -0.961 24.733 1.00 98.38 81 GLY A N 1
ATOM 642 C CA . GLY A 1 81 ? -16.067 -1.849 24.391 1.00 98.38 81 GLY A CA 1
ATOM 643 C C . GLY A 1 81 ? -16.254 -2.389 22.984 1.00 98.38 81 GLY A C 1
ATOM 644 O O . GLY A 1 81 ? -17.321 -2.896 22.657 1.00 98.38 81 GLY A O 1
ATOM 645 N N . GLY A 1 82 ? -15.235 -2.285 22.140 1.00 98.50 82 GLY A N 1
ATOM 646 C CA . GLY A 1 82 ? -15.272 -2.805 20.778 1.00 98.50 82 GLY A CA 1
ATOM 647 C C . GLY A 1 82 ? -13.974 -3.487 20.384 1.00 98.50 82 GLY A C 1
ATOM 648 O O . GLY A 1 82 ? -12.895 -3.127 20.851 1.00 98.50 82 GLY A O 1
ATOM 649 N N . LEU A 1 83 ? -14.074 -4.462 19.488 1.00 98.38 83 LEU A N 1
ATOM 650 C CA . LEU A 1 83 ? -12.929 -5.120 18.880 1.00 98.38 83 LEU A CA 1
ATOM 651 C C . LEU A 1 83 ? -13.168 -5.279 17.385 1.00 98.38 83 LEU A C 1
ATOM 653 O O . LEU A 1 83 ? -14.154 -5.883 16.958 1.00 98.38 83 LEU A O 1
ATOM 657 N N . ARG A 1 84 ? -12.247 -4.736 16.588 1.00 98.06 84 ARG A N 1
ATOM 658 C CA . ARG A 1 84 ? -12.159 -5.019 15.155 1.00 98.06 84 ARG A CA 1
ATOM 659 C C . ARG A 1 84 ? -10.964 -5.916 14.884 1.00 98.06 84 ARG A C 1
ATOM 661 O O . ARG A 1 84 ? -9.903 -5.723 15.476 1.00 98.06 84 ARG A O 1
ATOM 668 N N . VAL A 1 85 ? -11.155 -6.861 13.976 1.00 98.00 85 VAL A N 1
ATOM 669 C CA . VAL A 1 85 ? -10.094 -7.719 13.458 1.00 98.00 85 VAL A CA 1
ATOM 670 C C . VAL A 1 85 ? -10.136 -7.662 11.943 1.00 98.00 85 VAL A C 1
ATOM 672 O O . VAL A 1 85 ? -11.183 -7.932 11.357 1.00 98.00 85 VAL A O 1
ATOM 675 N N . ASP A 1 86 ? -9.015 -7.319 11.320 1.00 97.56 86 ASP A N 1
ATOM 676 C CA . ASP A 1 86 ? -8.844 -7.314 9.867 1.00 97.56 86 ASP A CA 1
ATOM 677 C C . ASP A 1 86 ? -7.776 -8.337 9.455 1.00 97.56 86 ASP A C 1
ATOM 679 O O . ASP A 1 86 ? -6.798 -8.561 10.166 1.00 97.56 86 ASP A O 1
ATOM 683 N N . VAL A 1 87 ? -7.961 -8.964 8.296 1.00 97.31 87 VAL A N 1
ATOM 684 C CA . VAL A 1 87 ? -7.059 -9.958 7.704 1.00 97.31 87 VAL A CA 1
ATOM 685 C C . VAL A 1 87 ? -6.834 -9.600 6.235 1.00 97.31 87 VAL A C 1
ATOM 687 O O . VAL A 1 87 ? -7.615 -10.018 5.370 1.00 97.31 87 VAL A O 1
ATOM 690 N N . PRO A 1 88 ? -5.794 -8.810 5.916 1.00 96.00 88 PRO A N 1
ATOM 691 C CA . PRO A 1 88 ? -5.348 -8.650 4.542 1.00 96.00 88 PRO A CA 1
ATOM 692 C C . PRO A 1 88 ? -4.721 -9.958 4.051 1.00 96.00 88 PRO A C 1
ATOM 694 O O . PRO A 1 88 ? -3.785 -10.481 4.656 1.00 96.00 88 PRO A O 1
ATOM 697 N N . THR A 1 89 ? -5.231 -10.482 2.942 1.00 95.12 89 THR A N 1
ATOM 698 C CA . THR A 1 89 ? -4.686 -11.663 2.265 1.00 95.12 89 THR A CA 1
ATOM 699 C C . THR A 1 89 ? -4.225 -11.269 0.871 1.00 95.12 89 THR A C 1
ATOM 701 O O . THR A 1 89 ? -5.023 -10.808 0.054 1.00 95.12 89 THR A O 1
ATOM 704 N N . PHE A 1 90 ? -2.936 -11.448 0.600 1.00 93.88 90 PHE A N 1
ATOM 705 C CA . PHE A 1 90 ? -2.326 -11.136 -0.687 1.00 93.88 90 PHE A CA 1
ATOM 706 C C . PHE A 1 90 ? -2.480 -12.331 -1.627 1.00 93.88 90 PHE A C 1
ATOM 708 O O . PHE A 1 90 ? -2.092 -13.449 -1.281 1.00 93.88 90 PHE A O 1
ATOM 715 N N . LYS A 1 91 ? -3.056 -12.119 -2.813 1.00 91.06 91 LYS A N 1
ATOM 716 C CA . LYS A 1 91 ? -3.031 -13.150 -3.860 1.00 91.06 91 LYS A CA 1
ATOM 717 C C . LYS A 1 91 ? -1.635 -13.222 -4.466 1.00 91.06 91 LYS A C 1
ATOM 719 O O . LYS A 1 91 ? -0.914 -12.230 -4.472 1.00 91.06 91 LYS A O 1
ATOM 724 N N . ASN A 1 92 ? -1.281 -14.370 -5.039 1.00 87.94 92 ASN A N 1
ATOM 725 C CA . ASN A 1 92 ? -0.001 -14.529 -5.722 1.00 87.94 92 ASN A CA 1
ATOM 726 C C . ASN A 1 92 ? 0.002 -13.811 -7.086 1.00 87.94 92 ASN A C 1
ATOM 728 O O . ASN A 1 92 ? -0.244 -14.432 -8.118 1.00 87.94 92 ASN A O 1
ATOM 732 N N . THR A 1 93 ? 0.229 -12.497 -7.073 1.00 89.88 93 THR A N 1
ATOM 733 C CA . THR A 1 93 ? 0.369 -11.658 -8.278 1.00 89.88 93 THR A CA 1
ATOM 734 C C . THR A 1 93 ? 1.787 -11.131 -8.473 1.00 89.88 93 THR A C 1
ATOM 736 O O . THR A 1 93 ? 2.011 -10.298 -9.347 1.00 89.88 93 THR A O 1
ATOM 739 N N . ALA A 1 94 ? 2.745 -11.578 -7.659 1.00 88.56 94 ALA A N 1
ATOM 740 C CA . ALA A 1 94 ? 4.121 -11.131 -7.769 1.00 88.56 94 ALA A CA 1
ATOM 741 C C . ALA A 1 94 ? 4.803 -11.720 -9.014 1.00 88.56 94 ALA A C 1
ATOM 743 O O . ALA A 1 94 ? 4.583 -12.870 -9.389 1.00 88.56 94 ALA A O 1
ATOM 744 N N . TYR A 1 95 ? 5.668 -10.920 -9.633 1.00 88.81 95 TYR A N 1
ATOM 745 C CA . TYR A 1 95 ? 6.595 -11.383 -10.663 1.00 88.81 95 TYR A CA 1
ATOM 746 C C . TYR A 1 95 ? 7.897 -11.840 -10.006 1.00 88.81 95 TYR A C 1
ATOM 748 O O . TYR A 1 95 ? 8.679 -11.005 -9.550 1.00 88.81 95 TYR A O 1
ATOM 756 N N . ASP A 1 96 ? 8.118 -13.153 -9.982 1.00 88.75 96 ASP A N 1
ATOM 757 C CA . ASP A 1 96 ? 9.353 -13.759 -9.482 1.00 88.75 96 ASP A CA 1
ATOM 758 C C . ASP A 1 96 ? 10.553 -13.460 -10.387 1.00 88.75 96 ASP A C 1
ATOM 760 O O . ASP A 1 96 ? 10.459 -13.419 -11.620 1.00 88.75 96 ASP A O 1
ATOM 764 N N . ASN A 1 97 ? 11.719 -13.327 -9.764 1.00 89.69 97 ASN A N 1
ATOM 765 C CA . ASN A 1 97 ? 13.013 -13.272 -10.421 1.00 89.69 97 ASN A CA 1
ATOM 766 C C . ASN A 1 97 ? 13.840 -14.499 -10.027 1.00 89.69 97 ASN A C 1
ATOM 768 O O . ASN A 1 97 ? 14.705 -14.436 -9.153 1.00 89.69 97 ASN A O 1
ATOM 772 N N . ALA A 1 98 ? 13.637 -15.587 -10.773 1.00 90.44 98 ALA A N 1
ATOM 773 C CA . ALA A 1 98 ? 14.306 -16.866 -10.543 1.00 90.44 98 ALA A CA 1
ATOM 774 C C . ALA A 1 98 ? 15.842 -16.768 -10.487 1.00 90.44 98 ALA A C 1
ATOM 776 O O . ALA A 1 98 ? 16.487 -17.568 -9.816 1.00 90.44 98 ALA A O 1
ATOM 777 N N . VAL A 1 99 ? 16.450 -15.791 -11.174 1.00 91.31 99 VAL A N 1
ATOM 778 C CA . VAL A 1 99 ? 17.902 -15.583 -11.107 1.00 91.31 99 VAL A CA 1
ATOM 779 C C . VAL A 1 99 ? 18.286 -14.992 -9.751 1.00 91.31 99 VAL A C 1
ATOM 781 O O . VAL A 1 99 ? 19.187 -15.518 -9.101 1.00 91.31 99 VAL A O 1
ATOM 784 N N . ALA A 1 100 ? 17.599 -13.938 -9.302 1.00 91.12 100 ALA A N 1
ATOM 785 C CA . ALA A 1 100 ? 17.854 -13.320 -8.000 1.00 91.12 100 ALA A CA 1
ATOM 786 C C . ALA A 1 100 ? 17.605 -14.299 -6.842 1.00 91.12 100 ALA A C 1
ATOM 788 O O . ALA A 1 100 ? 18.394 -14.330 -5.899 1.00 91.12 100 ALA A O 1
ATOM 789 N N . ASP A 1 101 ? 16.578 -15.143 -6.952 1.00 93.31 101 ASP A N 1
ATOM 790 C CA . ASP A 1 101 ? 16.217 -16.111 -5.909 1.00 93.31 101 ASP A CA 1
ATOM 791 C C . ASP A 1 101 ? 17.276 -17.212 -5.719 1.00 93.31 101 ASP A C 1
ATOM 793 O O . ASP A 1 101 ? 17.378 -17.814 -4.650 1.00 93.31 101 ASP A O 1
ATOM 797 N N . THR A 1 102 ? 18.118 -17.457 -6.732 1.00 95.06 102 THR A N 1
ATOM 798 C CA . THR A 1 102 ? 19.246 -18.405 -6.626 1.00 95.06 102 THR A CA 1
ATOM 799 C C . THR A 1 102 ? 20.481 -17.801 -5.956 1.00 95.06 102 THR A C 1
ATOM 801 O O . THR A 1 102 ? 21.415 -18.527 -5.608 1.00 95.06 102 THR A O 1
ATOM 804 N N . MET A 1 103 ? 20.518 -16.478 -5.770 1.00 95.88 103 MET A N 1
ATOM 805 C CA . MET A 1 103 ? 21.684 -15.790 -5.223 1.00 95.88 103 MET A CA 1
ATOM 806 C C . MET A 1 103 ? 21.735 -15.879 -3.695 1.00 95.88 103 MET A C 1
ATOM 808 O O . MET A 1 103 ? 20.717 -15.889 -3.003 1.00 95.88 103 MET A O 1
ATOM 812 N N . THR A 1 104 ? 22.956 -15.878 -3.159 1.00 96.88 104 THR A N 1
ATOM 813 C CA . THR A 1 104 ? 23.213 -15.726 -1.724 1.00 96.88 104 THR A CA 1
ATOM 814 C C . THR A 1 104 ? 23.655 -14.299 -1.432 1.00 96.88 104 THR A C 1
ATOM 816 O O . THR A 1 104 ? 24.687 -13.836 -1.920 1.00 96.88 104 THR A O 1
ATOM 819 N N . PHE A 1 105 ? 22.894 -13.614 -0.587 1.00 95.19 105 PHE A N 1
ATOM 820 C CA . PHE A 1 105 ? 23.214 -12.289 -0.066 1.00 95.19 105 PHE A CA 1
ATOM 821 C C . PHE A 1 105 ? 23.799 -12.398 1.344 1.00 95.19 105 PHE A C 1
ATOM 823 O O . PHE A 1 105 ? 23.922 -13.488 1.904 1.00 95.19 105 PHE A O 1
ATOM 830 N N . ARG A 1 106 ? 24.165 -11.262 1.943 1.00 97.00 106 ARG A N 1
ATOM 831 C CA . ARG A 1 106 ? 24.617 -11.190 3.338 1.00 97.00 106 ARG A CA 1
ATOM 832 C C . ARG A 1 106 ? 23.669 -10.324 4.153 1.00 97.00 106 ARG A C 1
ATOM 834 O O . ARG A 1 106 ? 23.280 -9.250 3.701 1.00 97.00 106 ARG A O 1
ATOM 841 N N . ASN A 1 107 ? 23.303 -10.788 5.342 1.00 95.56 107 ASN A N 1
ATOM 842 C CA . ASN A 1 107 ? 22.529 -9.993 6.293 1.00 95.56 107 ASN A CA 1
ATOM 843 C C . ASN A 1 107 ? 23.428 -8.996 7.055 1.00 95.56 107 ASN A C 1
ATOM 845 O O . ASN A 1 107 ? 24.641 -8.949 6.847 1.00 95.56 107 ASN A O 1
ATOM 849 N N . ALA A 1 108 ? 22.837 -8.218 7.968 1.00 95.44 108 ALA A N 1
ATOM 850 C CA . ALA A 1 108 ? 23.550 -7.209 8.761 1.00 95.44 108 ALA A CA 1
ATOM 851 C C . ALA A 1 108 ? 24.724 -7.771 9.592 1.00 95.44 108 ALA A C 1
ATOM 853 O O . ALA A 1 108 ? 25.672 -7.048 9.877 1.00 95.44 108 ALA A O 1
ATOM 854 N N . ASN A 1 109 ? 24.695 -9.065 9.926 1.00 96.69 109 ASN A N 1
ATOM 855 C CA . ASN A 1 109 ? 25.751 -9.752 10.676 1.00 96.69 109 ASN A CA 1
ATOM 856 C C . ASN A 1 109 ? 26.768 -10.456 9.755 1.00 96.69 109 ASN A C 1
ATOM 858 O O . ASN A 1 109 ? 27.620 -11.205 10.227 1.00 96.69 109 ASN A O 1
ATOM 862 N N . GLY A 1 110 ? 26.668 -10.269 8.434 1.00 95.81 110 GLY A N 1
ATOM 863 C CA . GLY A 1 110 ? 27.552 -10.876 7.438 1.00 95.81 110 GLY A CA 1
ATOM 864 C C . GLY A 1 110 ? 27.251 -12.340 7.094 1.00 95.81 110 GLY A C 1
ATOM 865 O O . GLY A 1 110 ? 27.956 -12.906 6.251 1.00 95.81 110 GLY A O 1
ATOM 866 N N . ALA A 1 111 ? 26.221 -12.940 7.702 1.00 97.12 111 ALA A N 1
ATOM 867 C CA . ALA A 1 111 ? 25.809 -14.322 7.463 1.00 97.12 111 ALA A CA 1
ATOM 868 C C . ALA A 1 111 ? 25.025 -14.460 6.141 1.00 97.12 111 ALA A C 1
ATOM 870 O O . ALA A 1 111 ? 24.342 -13.507 5.744 1.00 97.12 111 ALA A O 1
ATOM 871 N N . PRO A 1 112 ? 25.114 -15.619 5.455 1.00 96.62 112 PRO A N 1
ATOM 872 C CA . PRO A 1 112 ? 24.406 -15.850 4.201 1.00 96.62 112 PRO A CA 1
ATOM 873 C C . PRO A 1 112 ? 22.885 -15.795 4.398 1.00 96.62 112 PRO A C 1
ATOM 875 O O . PRO A 1 112 ? 22.359 -16.322 5.377 1.00 96.62 112 PRO A O 1
ATOM 878 N N . ILE A 1 113 ? 22.181 -15.164 3.459 1.00 96.25 113 ILE A N 1
ATOM 879 C CA . ILE A 1 113 ? 20.717 -15.090 3.415 1.00 96.25 113 ILE A CA 1
ATOM 880 C C . ILE A 1 113 ? 20.229 -15.210 1.970 1.00 96.25 113 ILE A C 1
ATOM 882 O O . ILE A 1 113 ? 20.876 -14.719 1.045 1.00 96.25 113 ILE A O 1
ATOM 886 N N . HIS A 1 114 ? 19.085 -15.860 1.789 1.00 94.50 114 HIS A N 1
ATOM 887 C CA . HIS A 1 114 ? 18.387 -15.978 0.513 1.00 94.50 114 HIS A CA 1
ATOM 888 C C . HIS A 1 114 ? 17.071 -15.206 0.586 1.00 94.50 114 HIS A C 1
ATOM 890 O O . HIS A 1 114 ? 16.440 -15.159 1.644 1.00 94.50 114 HIS A O 1
ATOM 896 N N . TYR A 1 115 ? 16.658 -14.620 -0.534 1.00 92.38 115 TYR A N 1
ATOM 897 C CA . TYR A 1 115 ? 15.376 -13.934 -0.657 1.00 92.38 115 TYR A CA 1
ATOM 898 C C . TYR A 1 115 ? 14.549 -14.604 -1.747 1.00 92.38 115 TYR A C 1
ATOM 900 O O . TYR A 1 115 ? 15.101 -15.060 -2.741 1.00 92.38 115 TYR A O 1
ATOM 908 N N . ASN A 1 116 ? 13.237 -14.648 -1.536 1.00 91.69 116 ASN A N 1
ATOM 909 C CA . ASN A 1 116 ? 12.265 -14.984 -2.565 1.00 91.69 116 ASN A CA 1
ATOM 910 C C . ASN A 1 116 ? 11.623 -13.667 -3.019 1.00 91.69 116 ASN A C 1
ATOM 912 O O . ASN A 1 116 ? 10.960 -12.992 -2.227 1.00 91.69 116 ASN A O 1
ATOM 916 N N . SER A 1 117 ? 11.878 -13.286 -4.264 1.00 90.69 117 SER A N 1
ATOM 917 C CA . SER A 1 117 ? 11.436 -12.024 -4.856 1.00 90.69 117 SER A CA 1
ATOM 918 C C . SER A 1 117 ? 9.926 -11.949 -5.112 1.00 90.69 117 SER A C 1
ATOM 920 O O . SER A 1 117 ? 9.383 -10.843 -5.177 1.00 90.69 117 SER A O 1
ATOM 922 N N . GLY A 1 118 ? 9.236 -13.086 -5.173 1.00 91.12 118 GLY A N 1
ATOM 923 C CA . GLY A 1 118 ? 7.784 -13.209 -5.272 1.00 91.12 118 GLY A CA 1
ATOM 924 C C . GLY A 1 118 ? 7.082 -13.495 -3.947 1.00 91.12 118 GLY A C 1
ATOM 925 O O . GLY A 1 118 ? 5.856 -13.621 -3.916 1.00 91.12 118 GLY A O 1
ATOM 926 N N . ALA A 1 119 ? 7.812 -13.577 -2.830 1.00 91.38 119 ALA A N 1
ATOM 927 C CA . ALA A 1 119 ? 7.204 -13.772 -1.520 1.00 91.38 119 ALA A CA 1
ATOM 928 C C . ALA A 1 119 ? 6.407 -12.529 -1.095 1.00 91.38 119 ALA A C 1
ATOM 930 O O . ALA A 1 119 ? 6.963 -11.500 -0.706 1.00 91.38 119 ALA A O 1
ATOM 931 N N . LEU A 1 120 ? 5.081 -12.648 -1.130 1.00 91.62 120 LEU A N 1
ATOM 932 C CA . LEU A 1 120 ? 4.161 -11.648 -0.595 1.00 91.62 120 LEU A CA 1
ATOM 933 C C . LEU A 1 120 ? 3.877 -11.899 0.895 1.00 91.62 120 LEU A C 1
ATOM 935 O O . LEU A 1 120 ? 4.028 -13.029 1.370 1.00 91.62 120 LEU A O 1
ATOM 939 N N . PRO A 1 121 ? 3.459 -10.868 1.655 1.00 89.94 121 PRO A N 1
ATOM 940 C CA . PRO A 1 121 ? 3.127 -11.040 3.062 1.00 89.94 121 PRO A CA 1
ATOM 941 C C . PRO A 1 121 ? 2.044 -12.107 3.264 1.00 89.94 121 PRO A C 1
ATOM 943 O O . PRO A 1 121 ? 1.022 -12.115 2.576 1.00 89.94 121 PRO A O 1
ATOM 946 N N . GLY A 1 122 ? 2.255 -12.988 4.242 1.00 89.19 122 GLY A N 1
ATOM 947 C CA . GLY A 1 122 ? 1.225 -13.924 4.688 1.00 89.19 122 GLY A CA 1
ATOM 948 C C . GLY A 1 122 ? 0.028 -13.205 5.318 1.00 89.19 122 GLY A C 1
ATOM 949 O O . GLY A 1 122 ? 0.127 -12.049 5.737 1.00 89.19 122 GLY A O 1
ATOM 950 N N . ALA A 1 123 ? -1.105 -13.906 5.403 1.00 90.50 123 ALA A N 1
ATOM 951 C CA . ALA A 1 123 ? -2.287 -13.394 6.087 1.00 90.50 123 ALA A CA 1
ATOM 952 C C . ALA A 1 123 ? -1.979 -13.176 7.576 1.00 90.50 123 ALA A C 1
ATOM 954 O O . ALA A 1 123 ? -1.660 -14.120 8.297 1.00 90.50 123 ALA A O 1
ATOM 955 N N . ASN A 1 124 ? -2.087 -11.926 8.027 1.00 91.12 124 ASN A N 1
ATOM 956 C CA . ASN A 1 124 ? -1.845 -11.532 9.411 1.00 91.12 124 ASN A CA 1
ATOM 957 C C . ASN A 1 124 ? -3.117 -10.941 10.015 1.00 91.12 124 ASN A C 1
ATOM 959 O O . ASN A 1 124 ? -3.777 -10.117 9.385 1.00 91.12 124 ASN A O 1
ATOM 963 N N . LEU A 1 125 ? -3.441 -11.341 11.245 1.00 95.44 125 LEU A N 1
ATOM 964 C CA . LEU A 1 125 ? -4.542 -10.756 12.007 1.00 95.44 125 LEU A CA 1
ATOM 965 C C . LEU A 1 125 ? -4.115 -9.389 12.549 1.00 95.44 125 LEU A C 1
ATOM 967 O O . LEU A 1 125 ? -3.176 -9.291 13.341 1.00 95.44 125 LEU A O 1
ATOM 971 N N . LEU A 1 126 ? -4.822 -8.343 12.135 1.00 96.69 126 LEU A N 1
ATOM 972 C CA . LEU A 1 126 ? -4.653 -6.978 12.613 1.00 96.69 126 LEU A CA 1
ATOM 973 C C . LEU A 1 126 ? -5.761 -6.674 13.617 1.00 96.69 126 LEU A C 1
ATOM 975 O O . LEU A 1 126 ? -6.939 -6.655 13.267 1.00 96.69 126 LEU A O 1
ATOM 979 N N . TRP A 1 127 ? -5.382 -6.454 14.872 1.00 97.31 127 TRP A N 1
ATOM 980 C CA . TRP A 1 127 ? -6.318 -6.200 15.962 1.00 97.31 127 TRP A CA 1
ATOM 981 C C . TRP A 1 127 ? -6.439 -4.700 16.218 1.00 97.31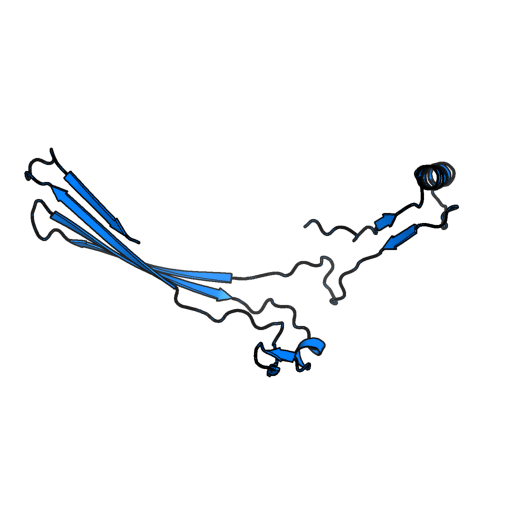 127 TRP A C 1
ATOM 983 O O . TRP A 1 127 ? -5.436 -3.999 16.336 1.00 97.31 127 TRP A O 1
ATOM 993 N N . SER A 1 128 ? -7.669 -4.208 16.342 1.00 97.88 128 SER A N 1
ATOM 994 C CA . SER A 1 128 ? -7.960 -2.813 16.684 1.00 97.88 128 SER A CA 1
ATOM 995 C C . SER A 1 128 ? -8.992 -2.764 17.817 1.00 97.88 128 SER A C 1
ATOM 997 O O . SER A 1 128 ? -10.202 -2.709 17.550 1.00 97.88 128 SER A O 1
ATOM 999 N N . PRO A 1 129 ? -8.542 -2.865 19.084 1.00 98.06 129 PRO A N 1
ATOM 1000 C CA . PRO A 1 129 ? -9.409 -2.708 20.245 1.00 98.06 129 PRO A CA 1
ATOM 1001 C C . PRO A 1 129 ? -9.839 -1.246 20.401 1.00 98.06 129 PRO A C 1
ATOM 1003 O O . PRO A 1 129 ? -9.072 -0.336 20.106 1.00 98.06 129 PRO A O 1
ATOM 1006 N N . ARG A 1 130 ? -11.061 -1.018 20.883 1.00 98.06 130 ARG A N 1
ATOM 1007 C CA . ARG A 1 130 ? -11.617 0.314 21.145 1.00 98.06 130 ARG A CA 1
ATOM 1008 C C . ARG A 1 130 ? -12.287 0.333 22.501 1.00 98.06 130 ARG A C 1
ATOM 1010 O O . ARG A 1 130 ? -13.099 -0.540 22.803 1.00 98.06 130 ARG A O 1
ATOM 1017 N N . LEU A 1 131 ? -11.973 1.343 23.294 1.00 98.38 131 LEU A N 1
ATOM 1018 C CA . LEU A 1 131 ? -12.568 1.555 24.606 1.00 98.38 131 LEU A CA 1
ATOM 1019 C C . LEU A 1 131 ? -13.052 2.994 24.695 1.00 98.38 131 LEU A C 1
ATOM 1021 O O . LEU A 1 131 ? -12.329 3.919 24.335 1.00 98.38 131 LEU A O 1
ATOM 1025 N N . GLY A 1 132 ? -14.268 3.184 25.185 1.00 98.31 132 GLY A N 1
ATOM 1026 C CA . GLY A 1 132 ? -14.859 4.496 25.398 1.00 98.31 132 GLY A CA 1
ATOM 1027 C C . GLY A 1 132 ? -15.652 4.540 26.693 1.00 98.31 132 GLY A C 1
ATOM 1028 O O . GLY A 1 132 ? -16.133 3.518 27.180 1.00 98.31 132 GLY A O 1
ATOM 1029 N N . PHE A 1 133 ? -15.806 5.736 27.243 1.00 98.25 133 PHE A N 1
ATOM 1030 C CA . PHE A 1 133 ? -16.678 5.983 28.378 1.00 98.25 133 PHE A CA 1
ATOM 1031 C C . PHE A 1 133 ? -17.4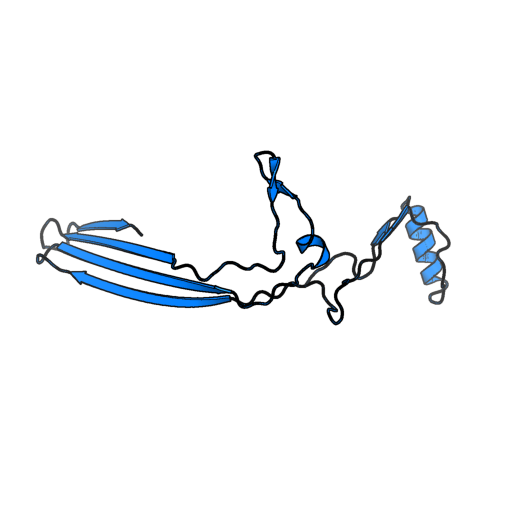09 7.316 28.228 1.00 98.25 133 PHE A C 1
ATOM 1033 O O . PHE A 1 133 ? -16.926 8.266 27.601 1.00 98.25 133 PHE A O 1
ATOM 1040 N N . ASN A 1 134 ? -18.579 7.382 28.846 1.00 97.94 134 ASN A N 1
ATOM 1041 C CA . ASN A 1 134 ? -19.347 8.595 29.054 1.00 97.94 134 ASN A CA 1
ATOM 1042 C C . ASN A 1 134 ? -19.902 8.580 30.478 1.00 97.94 134 ASN A C 1
ATOM 1044 O O . ASN A 1 134 ? -20.633 7.660 30.842 1.00 97.94 134 ASN A O 1
ATOM 1048 N N . TYR A 1 135 ? -19.561 9.594 31.261 1.00 97.69 135 TYR A N 1
ATOM 1049 C CA . TYR A 1 135 ? -19.976 9.735 32.648 1.00 97.69 135 TYR A CA 1
ATOM 1050 C C . TYR A 1 135 ? -20.726 11.049 32.853 1.00 97.69 135 TYR A C 1
ATOM 1052 O O . TYR A 1 135 ? -20.182 12.122 32.600 1.00 97.69 135 TYR A O 1
ATOM 1060 N N . ASP A 1 136 ? -21.961 10.967 33.331 1.00 97.31 136 ASP A N 1
ATOM 1061 C CA . ASP A 1 136 ? -22.764 12.105 33.763 1.00 97.31 136 ASP A CA 1
ATOM 1062 C C . ASP A 1 136 ? -22.562 12.328 35.268 1.00 97.31 136 ASP A C 1
ATOM 1064 O O . ASP A 1 136 ? -23.040 11.566 36.112 1.00 97.31 136 ASP A O 1
ATOM 1068 N N . VAL A 1 137 ? -21.833 13.389 35.610 1.00 95.06 137 VAL A N 1
ATOM 1069 C CA . VAL A 1 137 ? -21.392 13.656 36.987 1.00 95.06 137 VAL A CA 1
ATOM 1070 C C . VAL A 1 137 ? -22.579 13.862 37.931 1.00 95.06 137 VAL A C 1
ATOM 1072 O O . VAL A 1 137 ? -22.495 13.500 39.102 1.00 95.06 137 VAL A O 1
ATOM 1075 N N . GLY A 1 138 ? -23.678 14.434 37.429 1.00 92.00 138 GLY A N 1
ATOM 1076 C CA . GLY A 1 138 ? -24.840 14.808 38.236 1.00 92.00 138 GLY A CA 1
ATOM 1077 C C . GLY A 1 138 ? -26.109 14.004 37.961 1.00 92.00 138 GLY A C 1
ATOM 1078 O O . GLY A 1 138 ? -27.136 14.329 38.548 1.00 92.00 138 GLY A O 1
ATOM 1079 N N . GLY A 1 139 ? -26.092 13.035 37.039 1.00 90.31 139 GLY A N 1
ATOM 1080 C CA . GLY A 1 139 ? -27.295 12.295 36.613 1.00 90.31 139 GLY A CA 1
ATOM 1081 C C . GLY A 1 139 ? -28.371 13.164 35.937 1.00 90.31 139 GLY A C 1
ATOM 1082 O O . GLY A 1 139 ? -29.501 12.726 35.735 1.00 90.31 139 GLY A O 1
ATOM 1083 N N . THR A 1 140 ? -28.039 14.419 35.627 1.00 92.50 140 THR A N 1
ATOM 1084 C CA . THR A 1 140 ? -28.931 15.437 35.045 1.00 92.50 140 THR A CA 1
ATOM 1085 C C . THR A 1 140 ? -28.510 15.825 33.633 1.00 92.50 140 THR A C 1
ATOM 1087 O O . THR A 1 140 ? -29.106 16.714 33.035 1.00 92.50 140 THR A O 1
ATOM 1090 N N . HIS A 1 141 ? -27.479 15.170 33.098 1.00 88.69 141 HIS A N 1
ATOM 1091 C CA . HIS A 1 141 ? -26.870 15.392 31.790 1.00 88.69 141 HIS A CA 1
ATOM 1092 C C . HIS A 1 141 ? -26.250 16.785 31.585 1.00 88.69 141 HIS A C 1
ATOM 1094 O O . HIS A 1 141 ? -25.768 17.075 30.489 1.00 88.69 141 HIS A O 1
ATOM 1100 N N . ASN A 1 142 ? -26.190 17.613 32.634 1.00 95.06 142 ASN A N 1
ATOM 1101 C CA . ASN A 1 142 ? -25.640 18.971 32.597 1.00 95.06 142 ASN A CA 1
ATOM 1102 C C . ASN A 1 142 ? -24.103 19.000 32.573 1.00 95.06 142 ASN A C 1
ATOM 1104 O O . ASN A 1 142 ? -23.518 19.889 31.959 1.00 95.06 142 ASN A O 1
ATOM 1108 N N . THR A 1 143 ? -23.447 18.018 33.203 1.00 96.50 143 THR A N 1
ATOM 1109 C CA . THR A 1 143 ? -21.981 17.910 33.253 1.00 96.50 143 THR A CA 1
ATOM 1110 C C . THR A 1 143 ? -21.565 16.502 32.865 1.00 96.50 143 THR A C 1
ATOM 1112 O O . THR A 1 143 ? -21.833 15.552 33.597 1.00 96.50 143 THR A O 1
ATOM 1115 N N . GLN A 1 144 ? -20.883 16.367 31.727 1.00 97.00 144 GLN A N 1
ATOM 1116 C CA . GLN A 1 144 ? -20.497 15.069 31.178 1.00 97.00 144 GLN A CA 1
ATOM 1117 C C . GLN A 1 144 ? -18.990 14.989 30.936 1.00 97.00 144 GLN A C 1
ATOM 1119 O O . GLN A 1 144 ? -18.397 15.908 30.372 1.00 97.00 144 GLN A O 1
ATOM 1124 N N . ILE A 1 145 ? -18.384 13.869 31.328 1.00 97.38 145 ILE A N 1
ATOM 1125 C CA . ILE A 1 145 ? -16.980 13.540 31.074 1.00 97.38 145 ILE A CA 1
ATOM 1126 C C . ILE A 1 145 ? -16.942 12.378 30.087 1.00 97.38 145 ILE A C 1
ATOM 1128 O O . ILE A 1 145 ? -17.536 11.327 30.324 1.00 97.38 145 ILE A O 1
ATOM 1132 N N . ARG A 1 146 ? -16.242 12.572 28.970 1.00 97.38 146 ARG A N 1
ATOM 1133 C CA . ARG A 1 146 ? -16.156 11.607 27.870 1.00 97.38 146 ARG A CA 1
ATOM 1134 C C . ARG A 1 146 ? -14.704 11.371 27.507 1.00 97.38 146 ARG A C 1
ATOM 1136 O O . ARG A 1 146 ? -13.904 12.304 27.505 1.00 97.38 146 ARG A O 1
ATOM 1143 N N . GLY A 1 147 ? -14.388 10.139 27.150 1.00 97.88 147 GLY A N 1
ATOM 1144 C CA . GLY A 1 147 ? -13.062 9.788 26.673 1.00 97.88 147 GLY A CA 1
ATOM 1145 C C . GLY A 1 147 ? -13.040 8.406 26.051 1.00 97.88 147 GLY A C 1
ATOM 1146 O O . GLY A 1 147 ? -13.993 7.635 26.164 1.00 97.88 147 GLY A O 1
ATOM 1147 N N . GLY A 1 148 ? -11.943 8.101 25.374 1.00 97.25 148 GLY A N 1
ATOM 1148 C CA . GLY A 1 148 ? -11.734 6.801 24.764 1.00 97.25 148 GLY A CA 1
ATOM 1149 C C . GLY A 1 148 ? -10.354 6.672 24.137 1.00 97.25 148 GLY A C 1
ATOM 1150 O O . GLY A 1 148 ? -9.605 7.644 24.055 1.00 97.25 148 GLY A O 1
ATOM 1151 N N . THR A 1 149 ? -10.034 5.454 23.720 1.00 97.44 149 THR A N 1
ATOM 1152 C CA . THR A 1 149 ? -8.802 5.079 23.025 1.00 97.44 149 THR A CA 1
ATOM 1153 C C . THR A 1 149 ? -9.098 3.971 22.015 1.00 97.44 149 THR A C 1
ATOM 1155 O O . THR A 1 149 ? -10.031 3.183 22.217 1.00 97.44 149 THR A O 1
ATOM 1158 N N . GLY A 1 150 ? -8.325 3.913 20.933 1.00 90.56 150 GLY A N 1
ATOM 1159 C CA . GLY A 1 150 ? -8.431 2.894 19.890 1.00 90.56 150 GLY A CA 1
ATOM 1160 C C . GLY A 1 150 ? -7.681 3.247 18.620 1.00 90.56 150 GLY A C 1
ATOM 1161 O O . GLY A 1 150 ? -7.110 4.358 18.563 1.00 90.56 150 GLY A O 1
#

Solvent-accessible surface area (backbone atoms only — not comparable to full-atom values): 9258 Å² total; per-residue (Å²): 137,94,65,92,35,63,87,42,41,84,35,59,81,43,72,67,49,45,49,54,42,50,53,52,36,75,77,35,78,84,61,90,73,70,93,53,83,61,69,39,80,47,79,53,78,57,92,47,90,95,44,85,64,91,70,84,62,82,52,70,48,78,47,72,52,76,52,72,51,79,46,62,92,45,101,37,36,41,38,35,45,33,44,35,42,36,35,51,34,58,55,96,47,59,76,64,44,74,70,64,40,71,42,79,45,64,46,98,85,67,47,82,39,71,56,63,71,42,70,70,70,71,72,47,84,46,78,49,57,33,42,37,41,40,34,29,80,71,70,70,73,83,46,73,51,72,53,69,53,106

pLDDT: mean 92.59, std 6.77, range [61.97, 98.5]